Protein AF-A0AAD7A868-F1 (afdb_monomer)

pLDDT: mean 71.17, std 12.5, range [39.16, 87.19]

Sequence (128 aa):
MPAPPPVTPPRGPPPPYSPRTPATPQPPIVPLLAGSGPKPYPAGDYLIVRGIYTGDLNDNPVTTLTKKMDEIAASRPDLRDVKVVVSHFGRDDVPSTSCYIRLDPDTYPRSPDSEPRVDLLEWWLTAL

Nearest PDB structures (foldseek):
  6cvp-assembly1_A  TM=4.512E-01  e=6.617E+00  Homo sapiens
  8v1y-assembly1_D  TM=2.810E-01  e=2.501E+00  Escherichia coli
  7pua-assembly1_Fg  TM=2.579E-01  e=3.938E+00  Trypanosoma brucei brucei
  3n1t-assembly2_E  TM=2.796E-01  e=6.617E+00  Escherichia coli

Radius of gyration: 26.42 Å; Cα contacts (8 Å, |Δi|>4): 111; chains: 1; bounding box: 36×69×68 Å

Mean predicted aligned error: 16.16 Å

Foldseek 3Di:
DDDDDDDDDDDDDDDDDDPDDPPDDDPPPDPPPPDPAFDPDPPLFKDKDAQQDPVDQPDDLQVSVVVLLVVLCVVPVVLVVFAWDKADHTDPPDDGNMIIIGGDCVSVPDDPPDDRPSVSVVVVVVSD

Solvent-accessible surface area (backbone atoms only — not comparable to full-atom values): 8573 Å² total; per-residue (Å²): 136,84,79,81,80,87,80,78,78,82,83,70,80,79,79,81,88,74,84,79,74,83,89,63,88,73,74,80,83,70,78,89,81,83,69,86,62,60,78,88,67,66,89,62,56,59,47,78,49,71,75,54,74,83,89,52,96,81,64,56,37,45,61,54,49,51,51,53,50,50,57,47,27,75,77,34,65,82,52,57,76,60,57,63,43,72,38,71,44,51,49,97,88,47,95,46,41,28,27,34,38,26,66,27,57,87,84,54,66,84,48,99,88,53,78,70,69,39,70,65,53,49,55,50,61,76,72,108

Organism: NCBI:txid1033008

Secondary structure (DSSP, 8-state):
-PPPPPPPPP-PPPPPPPP----S-PPP-----SS--S--PPTTSEEEE-----S-TT--HHHHHHHHHHHHHHH-HHHHSS-EEEEESS-TTS--S-EEEEE-TTTS---TTSPP-HHHHHHHHHH-

Structure (mmCIF, N/CA/C/O backbone):
data_AF-A0AAD7A868-F1
#
_entry.id   AF-A0AAD7A868-F1
#
loop_
_atom_site.group_PDB
_atom_site.id
_atom_site.type_symbol
_atom_site.label_atom_id
_atom_site.label_alt_id
_atom_site.label_comp_id
_atom_site.label_asym_id
_atom_site.label_entity_id
_atom_site.label_seq_id
_atom_site.pdbx_PDB_ins_code
_atom_site.Cartn_x
_atom_site.Cartn_y
_atom_site.Cartn_z
_atom_site.occupancy
_atom_site.B_iso_or_equiv
_atom_site.auth_seq_id
_atom_site.auth_comp_id
_atom_site.auth_asym_id
_atom_site.auth_atom_id
_atom_site.pdbx_PDB_model_num
ATOM 1 N N . MET A 1 1 ? 14.416 50.595 -48.752 1.00 52.69 1 MET A N 1
ATOM 2 C CA . MET A 1 1 ? 13.460 49.779 -49.536 1.00 52.69 1 MET A CA 1
ATOM 3 C C . MET A 1 1 ? 12.976 48.649 -48.636 1.00 52.69 1 MET A C 1
ATOM 5 O O . MET A 1 1 ? 13.841 47.993 -48.067 1.00 52.69 1 MET A O 1
ATOM 9 N N . PRO A 1 2 ? 11.663 48.459 -48.418 1.00 60.69 2 PRO A N 1
ATOM 10 C CA . PRO A 1 2 ? 11.170 47.338 -47.617 1.00 60.69 2 PRO A CA 1
ATOM 11 C C . PRO A 1 2 ? 11.204 46.027 -48.423 1.00 60.69 2 PRO A C 1
ATOM 13 O O . PRO A 1 2 ? 10.999 46.039 -49.636 1.00 60.69 2 PRO A O 1
ATOM 16 N N . ALA A 1 3 ? 11.500 44.912 -47.750 1.00 68.00 3 ALA A N 1
ATOM 17 C CA . ALA A 1 3 ? 11.564 43.580 -48.353 1.00 68.00 3 ALA A CA 1
ATOM 18 C C . ALA A 1 3 ? 10.158 43.059 -48.721 1.00 68.00 3 ALA A C 1
ATOM 20 O O . ALA A 1 3 ? 9.199 43.365 -48.005 1.00 68.00 3 ALA A O 1
ATOM 21 N N . PRO A 1 4 ? 10.011 42.278 -49.809 1.00 74.00 4 PRO A N 1
ATOM 22 C CA . PRO A 1 4 ? 8.720 41.713 -50.180 1.00 74.00 4 PRO A CA 1
ATOM 23 C C . PRO A 1 4 ? 8.258 40.663 -49.153 1.00 74.00 4 PRO A C 1
ATOM 25 O O . PRO A 1 4 ? 9.092 39.989 -48.542 1.00 74.00 4 PRO A O 1
ATOM 28 N N . PRO A 1 5 ? 6.936 40.505 -48.956 1.00 76.38 5 PRO A N 1
ATOM 29 C CA . PRO A 1 5 ? 6.397 39.507 -48.041 1.00 76.38 5 PRO A CA 1
ATOM 30 C C . PRO A 1 5 ? 6.693 38.074 -48.529 1.00 76.38 5 PRO A C 1
ATOM 32 O O . PRO A 1 5 ? 6.814 37.845 -49.736 1.00 76.38 5 PRO A O 1
ATOM 35 N N . PRO A 1 6 ? 6.798 37.094 -47.613 1.00 71.75 6 PRO A N 1
ATOM 36 C CA . PRO A 1 6 ? 7.098 35.711 -47.965 1.00 71.75 6 PRO A CA 1
ATOM 37 C C . PRO A 1 6 ? 5.952 35.083 -48.771 1.00 71.75 6 PRO A C 1
ATOM 39 O O . PRO A 1 6 ? 4.794 35.104 -48.357 1.00 71.75 6 PRO A O 1
ATOM 42 N N . VAL A 1 7 ? 6.286 34.498 -49.923 1.00 73.56 7 VAL A N 1
ATOM 43 C CA . VAL A 1 7 ? 5.336 33.792 -50.794 1.00 73.56 7 VAL A CA 1
ATOM 44 C C . VAL A 1 7 ? 5.212 32.344 -50.328 1.00 73.56 7 VAL A C 1
ATOM 46 O O . VAL A 1 7 ? 6.202 31.618 -50.248 1.00 73.56 7 VAL A O 1
ATOM 49 N N . THR A 1 8 ? 3.992 31.909 -50.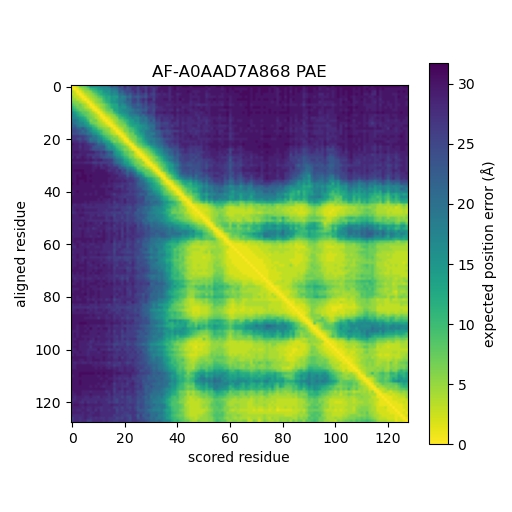019 1.00 69.31 8 THR A N 1
ATOM 50 C CA . THR A 1 8 ? 3.710 30.508 -49.687 1.00 69.31 8 THR A CA 1
ATOM 51 C C . THR A 1 8 ? 3.739 29.661 -50.968 1.00 69.31 8 THR A C 1
ATOM 53 O O . THR A 1 8 ? 3.106 30.052 -51.950 1.00 69.31 8 THR A O 1
ATOM 56 N N . PRO A 1 9 ? 4.438 28.511 -51.003 1.00 66.88 9 PRO A N 1
ATOM 57 C CA . PRO A 1 9 ? 4.423 27.639 -52.173 1.00 66.88 9 PRO A CA 1
ATOM 58 C C . PRO A 1 9 ? 3.017 27.060 -52.412 1.00 66.88 9 PRO A C 1
ATOM 60 O O . PRO A 1 9 ? 2.261 26.859 -51.453 1.00 66.88 9 PRO A O 1
ATOM 63 N N . PRO A 1 10 ? 2.643 26.772 -53.673 1.00 67.50 10 PRO A N 1
ATOM 64 C CA . PRO A 1 10 ? 1.333 26.220 -53.987 1.00 67.50 10 PRO A CA 1
ATOM 65 C C . PRO A 1 10 ? 1.157 24.855 -53.311 1.00 67.50 10 PRO A C 1
ATOM 67 O O . PRO A 1 10 ? 1.988 23.957 -53.465 1.00 67.50 10 PRO A O 1
ATOM 70 N N . ARG A 1 11 ? 0.064 24.686 -52.555 1.00 62.03 11 ARG A N 1
ATOM 71 C CA . ARG A 1 11 ? -0.331 23.379 -52.014 1.00 62.03 11 ARG A CA 1
ATOM 72 C C . ARG A 1 11 ? -0.754 22.486 -53.178 1.00 62.03 11 ARG A C 1
ATOM 74 O O . ARG A 1 11 ? -1.851 22.640 -53.706 1.00 62.03 11 ARG A O 1
ATOM 81 N N . GLY A 1 12 ? 0.118 21.561 -53.570 1.00 67.06 12 GLY A N 1
ATOM 82 C CA . GLY A 1 12 ? -0.279 20.433 -54.406 1.00 67.06 12 GLY A CA 1
ATOM 83 C C . GLY A 1 12 ? -1.342 19.581 -53.695 1.00 67.06 12 GLY A C 1
ATOM 84 O O . GLY A 1 12 ? -1.433 19.618 -52.462 1.00 67.06 12 GLY A O 1
ATOM 85 N N . PRO A 1 13 ? -2.166 18.829 -54.442 1.00 71.94 13 PRO A N 1
ATOM 86 C CA . PRO A 1 13 ? -3.113 17.904 -53.837 1.00 71.94 13 PRO A CA 1
ATOM 87 C C . PRO A 1 13 ? -2.364 16.864 -52.984 1.00 71.94 13 PRO A C 1
ATOM 89 O O . PRO A 1 13 ? -1.262 16.447 -53.358 1.00 71.94 13 PRO A O 1
ATOM 92 N N . PRO A 1 14 ? -2.927 16.443 -51.836 1.00 70.44 14 PRO A N 1
ATOM 93 C CA . PRO A 1 14 ? -2.329 15.379 -51.044 1.00 70.44 14 PRO A CA 1
ATOM 94 C C . PRO A 1 14 ? -2.277 14.081 -51.868 1.00 70.44 14 PRO A C 1
ATOM 96 O O . PRO A 1 14 ? -3.170 13.840 -52.687 1.00 70.44 14 PRO A O 1
ATOM 99 N N . PRO A 1 15 ? -1.252 13.234 -51.672 1.00 73.25 15 PRO A N 1
ATOM 100 C CA . PRO A 1 15 ? -1.184 11.947 -52.349 1.00 73.25 15 PRO A CA 1
ATOM 101 C C . PRO A 1 15 ? -2.396 11.070 -51.980 1.00 73.25 15 PRO A C 1
ATOM 103 O O . PRO A 1 15 ? -2.925 11.185 -50.869 1.00 73.25 15 PRO A O 1
ATOM 106 N N . PRO A 1 16 ? -2.848 10.186 -52.888 1.00 75.06 16 PRO A N 1
ATOM 107 C CA . PRO A 1 16 ? -3.970 9.296 -52.622 1.00 75.06 16 PRO A CA 1
ATOM 108 C C . PRO A 1 16 ? -3.658 8.344 -51.462 1.00 75.06 16 PRO A C 1
ATOM 110 O O . PRO A 1 16 ? -2.556 7.800 -51.353 1.00 75.06 16 PRO A O 1
ATOM 113 N N . TYR A 1 17 ? -4.654 8.124 -50.602 1.00 62.06 17 TYR A N 1
ATOM 114 C CA . TYR A 1 17 ? -4.571 7.154 -49.515 1.00 62.06 17 TYR A CA 1
ATOM 115 C C . TYR A 1 17 ? -4.314 5.754 -50.079 1.00 62.06 17 TYR A C 1
ATOM 117 O O . TYR A 1 17 ? -5.136 5.207 -50.810 1.00 62.06 17 TYR A O 1
ATOM 125 N N . SER A 1 18 ? -3.181 5.163 -49.703 1.00 67.56 18 SER A N 1
ATOM 126 C CA . SER A 1 18 ? -2.928 3.739 -49.916 1.00 67.56 18 SER A CA 1
ATOM 127 C C . SER A 1 18 ? -3.437 2.964 -48.696 1.00 67.56 18 SER A C 1
ATOM 129 O O . SER A 1 18 ? -2.937 3.203 -47.593 1.00 67.56 18 SER A O 1
ATOM 131 N N . PRO A 1 19 ? -4.424 2.060 -48.837 1.00 60.97 19 PRO A N 1
ATOM 132 C CA . PRO A 1 19 ? -4.847 1.207 -47.735 1.00 60.97 19 PRO A CA 1
ATOM 133 C C . PRO A 1 19 ? -3.678 0.307 -47.327 1.00 60.97 19 PRO A C 1
ATOM 135 O O . PRO A 1 19 ? -3.131 -0.449 -48.128 1.00 60.97 19 PRO A O 1
ATOM 138 N N . ARG A 1 20 ? -3.261 0.428 -46.067 1.00 60.00 20 ARG A N 1
ATOM 139 C CA . ARG A 1 20 ? -2.179 -0.369 -45.491 1.00 60.00 20 ARG A CA 1
ATOM 140 C C . ARG A 1 20 ? -2.731 -1.764 -45.202 1.00 60.00 20 ARG A C 1
ATOM 142 O O . ARG A 1 20 ? -3.396 -1.964 -44.191 1.00 60.00 20 ARG A O 1
ATOM 149 N N . THR A 1 21 ? -2.495 -2.721 -46.092 1.00 62.94 21 THR A N 1
ATOM 150 C CA . THR A 1 21 ? -2.772 -4.136 -45.818 1.00 62.94 21 THR A CA 1
ATOM 151 C C . THR A 1 21 ? -1.875 -4.574 -44.653 1.00 62.94 21 THR A C 1
ATOM 153 O O . THR A 1 21 ? -0.654 -4.418 -44.758 1.00 62.94 21 THR A O 1
ATOM 156 N N . PRO A 1 22 ? -2.411 -5.078 -43.527 1.00 53.69 22 PRO A N 1
ATOM 157 C CA . PRO A 1 22 ? -1.581 -5.587 -42.442 1.00 53.69 22 PRO A CA 1
ATOM 158 C C . PRO A 1 22 ? -0.894 -6.877 -42.903 1.00 53.69 22 PRO A C 1
ATOM 160 O O . PRO A 1 22 ? -1.473 -7.959 -42.902 1.00 53.69 22 PRO A O 1
ATOM 163 N N . ALA A 1 23 ? 0.350 -6.748 -43.352 1.00 63.53 23 ALA A N 1
ATOM 164 C CA . ALA A 1 23 ? 1.175 -7.855 -43.805 1.00 63.53 23 ALA A CA 1
ATOM 165 C C . ALA A 1 23 ? 1.875 -8.535 -42.622 1.00 63.53 23 ALA A C 1
ATOM 167 O O . ALA A 1 23 ? 3.091 -8.441 -42.511 1.00 63.53 23 ALA A O 1
ATOM 168 N N . THR A 1 24 ? 1.128 -9.176 -41.717 1.00 62.59 24 THR A N 1
ATOM 169 C CA . THR A 1 24 ? 1.583 -10.339 -40.921 1.00 62.59 24 THR A CA 1
ATOM 170 C C . THR A 1 24 ? 0.456 -10.830 -40.007 1.00 62.59 24 THR A C 1
ATOM 172 O O . THR A 1 24 ? -0.166 -10.005 -39.336 1.00 62.59 24 THR A O 1
ATOM 175 N N . PRO A 1 25 ? 0.196 -12.148 -39.906 1.00 56.03 25 PRO A N 1
ATOM 176 C CA . PRO A 1 25 ? -0.536 -12.679 -38.767 1.00 56.03 25 PRO A CA 1
ATOM 177 C C . PRO A 1 25 ? 0.290 -12.381 -37.515 1.00 56.03 25 PRO A C 1
ATOM 179 O O . PRO A 1 25 ? 1.386 -12.909 -37.330 1.00 56.03 25 PRO A O 1
ATOM 182 N N . GLN A 1 26 ? -0.215 -11.472 -36.688 1.00 60.78 26 GLN A N 1
ATOM 183 C CA . GLN A 1 26 ? 0.335 -11.212 -35.370 1.00 60.78 26 GLN A CA 1
ATOM 184 C C . GLN A 1 26 ? 0.327 -12.550 -34.612 1.00 60.78 26 GLN A C 1
ATOM 186 O O . GLN A 1 26 ? -0.734 -13.181 -34.544 1.00 60.78 26 GLN A O 1
ATOM 191 N N . PRO A 1 27 ? 1.470 -13.044 -34.098 1.00 55.41 27 PRO A N 1
ATOM 192 C CA . PRO A 1 27 ? 1.443 -14.236 -33.265 1.00 55.41 27 PRO A CA 1
ATOM 193 C C . PRO A 1 27 ? 0.486 -13.969 -32.096 1.00 55.41 27 PRO A C 1
ATOM 195 O O . PRO A 1 27 ? 0.456 -12.837 -31.594 1.00 55.41 27 PRO A O 1
ATOM 198 N N . PRO A 1 28 ? -0.324 -14.960 -31.678 1.00 57.16 28 PRO A N 1
ATOM 199 C CA . PRO A 1 28 ? -1.188 -14.787 -30.525 1.00 57.16 28 PRO A CA 1
ATOM 200 C C . PRO A 1 28 ? -0.322 -14.313 -29.361 1.00 57.16 28 PRO A C 1
ATOM 202 O O . PRO A 1 28 ? 0.718 -14.907 -29.072 1.00 57.16 28 PRO A O 1
ATOM 205 N N . ILE A 1 29 ? -0.725 -13.206 -28.738 1.00 56.47 29 ILE A N 1
ATOM 206 C CA . ILE A 1 2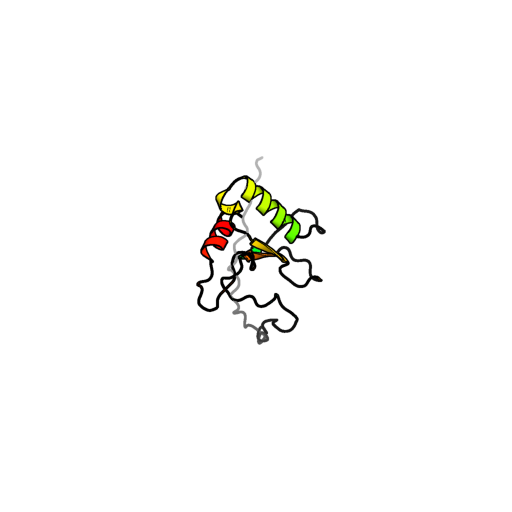9 ? -0.105 -12.726 -27.507 1.00 56.47 29 ILE A CA 1
ATOM 207 C C . ILE A 1 29 ? -0.290 -13.852 -26.497 1.00 56.47 29 ILE A C 1
ATOM 209 O O . ILE A 1 29 ? -1.385 -14.061 -25.979 1.00 56.47 29 ILE A O 1
ATOM 213 N N . VAL A 1 30 ? 0.765 -14.626 -26.267 1.00 45.12 30 VAL A N 1
ATOM 214 C CA . VAL A 1 30 ? 0.789 -15.613 -25.197 1.00 45.12 30 VAL A CA 1
ATOM 215 C C . VAL A 1 30 ? 0.866 -14.788 -23.914 1.00 45.12 30 VAL A C 1
ATOM 217 O O . VAL A 1 30 ? 1.853 -14.066 -23.744 1.00 45.12 30 VAL A O 1
ATOM 220 N N . PRO A 1 31 ? -0.145 -14.800 -23.024 1.00 45.59 31 PRO A N 1
ATOM 221 C CA . PRO A 1 31 ? 0.031 -14.187 -21.721 1.00 45.59 31 PRO A CA 1
ATOM 222 C C . PRO A 1 31 ? 1.222 -14.888 -21.070 1.00 45.59 31 PRO A C 1
ATOM 224 O O . PRO A 1 31 ? 1.237 -16.111 -20.926 1.00 45.59 31 PRO A O 1
ATOM 227 N N . LEU A 1 32 ? 2.254 -14.110 -20.756 1.00 43.41 32 LEU A N 1
ATOM 228 C CA . LEU A 1 32 ? 3.491 -14.566 -20.139 1.00 43.41 32 LEU A CA 1
ATOM 229 C C . LEU A 1 32 ? 3.188 -15.007 -18.690 1.00 43.41 32 LEU A C 1
ATOM 231 O O . LEU A 1 32 ? 3.475 -14.301 -17.733 1.00 43.41 32 LEU A O 1
ATOM 235 N N . LEU A 1 33 ? 2.534 -16.156 -18.530 1.00 47.59 33 LEU A N 1
ATOM 236 C CA . LEU A 1 33 ? 2.167 -16.781 -17.254 1.00 47.59 33 LEU A CA 1
ATOM 237 C C . LEU A 1 33 ? 2.932 -18.099 -17.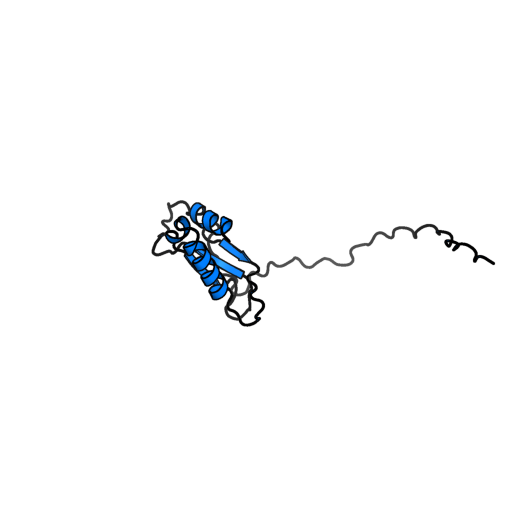063 1.00 47.59 33 LEU A C 1
ATOM 239 O O . LEU A 1 33 ? 2.426 -19.062 -16.499 1.00 47.59 33 LEU A O 1
ATOM 243 N N . ALA A 1 34 ? 4.175 -18.154 -17.540 1.00 44.81 34 ALA A N 1
ATOM 244 C CA . ALA A 1 34 ? 5.054 -19.303 -17.366 1.00 44.81 34 ALA A CA 1
ATOM 245 C C . ALA A 1 34 ? 6.417 -18.838 -16.847 1.00 44.81 34 ALA A C 1
ATOM 247 O O . ALA A 1 34 ? 7.373 -18.661 -17.594 1.00 44.81 34 ALA A O 1
ATOM 248 N N . GLY A 1 35 ? 6.488 -18.601 -15.541 1.00 39.16 35 GLY A N 1
ATOM 249 C CA . GLY A 1 35 ? 7.740 -18.307 -14.852 1.00 39.16 35 GLY A CA 1
ATOM 250 C C . GLY A 1 35 ? 7.465 -17.514 -13.596 1.00 39.16 35 GLY A C 1
ATOM 251 O O . GLY A 1 35 ? 7.304 -16.308 -13.699 1.00 39.16 35 GLY A O 1
ATOM 252 N N . SER A 1 36 ? 7.366 -18.211 -12.453 1.00 46.84 36 SER A N 1
ATOM 253 C CA . SER A 1 36 ? 7.100 -17.697 -11.094 1.00 46.84 36 SER A CA 1
ATOM 254 C C . SER A 1 36 ? 6.689 -16.226 -11.092 1.00 46.84 36 SER A C 1
ATOM 256 O O . SER A 1 36 ? 7.503 -15.345 -10.804 1.00 46.84 36 SER A O 1
ATOM 258 N N . GLY A 1 37 ? 5.456 -15.988 -11.544 1.00 41.19 37 GLY A N 1
ATOM 259 C CA . GLY A 1 37 ? 4.859 -14.665 -11.558 1.00 41.19 37 GLY A CA 1
ATOM 260 C C . GLY A 1 37 ? 4.688 -14.158 -10.128 1.00 41.19 37 GLY A C 1
ATOM 261 O O . GLY A 1 37 ? 4.963 -14.899 -9.174 1.00 41.19 37 GLY A O 1
ATOM 262 N N . PRO A 1 38 ? 4.226 -12.911 -9.952 1.00 51.00 38 PRO A N 1
ATOM 263 C CA . PRO A 1 38 ? 3.797 -12.466 -8.635 1.00 51.00 38 PRO A CA 1
ATOM 264 C C . PRO A 1 38 ? 2.914 -13.540 -7.997 1.00 51.00 38 PRO A C 1
ATOM 266 O O . PRO A 1 38 ? 2.059 -14.102 -8.687 1.00 51.00 38 PRO A O 1
ATOM 269 N N . LYS A 1 39 ? 3.165 -13.862 -6.718 1.00 52.78 39 LYS A N 1
ATOM 270 C CA . LYS A 1 39 ? 2.354 -14.826 -5.960 1.00 52.78 39 LYS A CA 1
ATOM 271 C C . LYS A 1 39 ? 0.881 -14.559 -6.295 1.00 52.78 39 LYS A C 1
ATOM 273 O O . LYS A 1 39 ? 0.463 -13.411 -6.143 1.00 52.78 39 LYS A O 1
ATOM 278 N N . PRO A 1 40 ? 0.129 -15.547 -6.813 1.00 51.56 40 PRO A N 1
ATOM 279 C CA . PRO A 1 40 ? -1.271 -15.345 -7.131 1.00 51.56 40 PRO A CA 1
ATOM 280 C C . PRO A 1 40 ? -1.995 -15.133 -5.808 1.00 51.56 40 PRO A C 1
ATOM 282 O O . PRO A 1 40 ? -2.292 -16.078 -5.080 1.00 51.56 40 PRO A O 1
ATOM 285 N N . TYR A 1 41 ? -2.186 -13.872 -5.454 1.00 53.28 41 TYR A N 1
ATOM 286 C CA . TYR A 1 41 ? -2.995 -13.500 -4.318 1.00 53.28 41 TYR A CA 1
ATOM 287 C C . TYR A 1 41 ? -4.459 -13.466 -4.783 1.00 53.28 41 TYR A C 1
ATOM 289 O O . TYR A 1 41 ? -4.738 -13.070 -5.918 1.00 53.28 41 TYR A O 1
ATOM 297 N N . PRO A 1 42 ? -5.406 -13.911 -3.950 1.00 56.41 42 PRO A N 1
ATOM 298 C CA . PRO A 1 42 ? -6.827 -13.836 -4.270 1.00 56.41 42 PRO A CA 1
ATOM 299 C C . PRO A 1 42 ? -7.264 -12.370 -4.399 1.00 56.41 42 PRO A C 1
ATOM 301 O O . PRO A 1 42 ? -6.951 -11.548 -3.537 1.00 56.41 42 PRO A O 1
ATOM 304 N N . ALA A 1 43 ? -7.967 -12.039 -5.485 1.00 53.22 43 ALA A N 1
ATOM 305 C CA . ALA A 1 43 ? -8.443 -10.683 -5.753 1.00 53.22 43 ALA A CA 1
ATOM 306 C C . ALA A 1 43 ? -9.221 -10.117 -4.548 1.00 53.22 43 ALA A C 1
ATOM 308 O O . ALA A 1 43 ? -10.035 -10.819 -3.950 1.00 53.22 43 ALA A O 1
ATO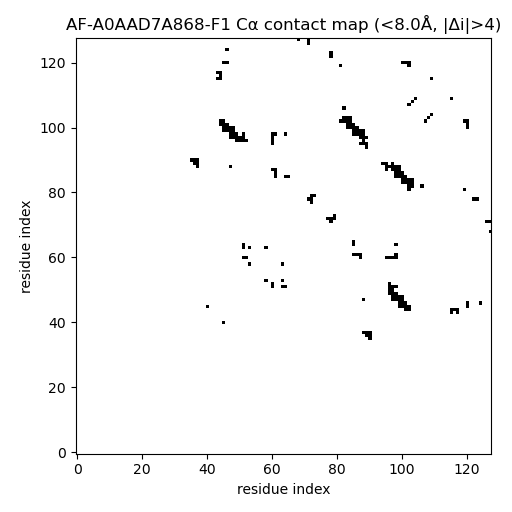M 309 N N . GLY A 1 44 ? -8.949 -8.858 -4.190 1.00 58.31 44 GLY A N 1
ATOM 310 C CA . GLY A 1 44 ? -9.576 -8.174 -3.052 1.00 58.31 44 GLY A CA 1
ATOM 311 C C . GLY A 1 44 ? -8.805 -8.241 -1.727 1.00 58.31 44 GLY A C 1
ATOM 312 O O . GLY A 1 44 ? -9.198 -7.580 -0.781 1.00 58.31 44 GLY A O 1
ATOM 313 N N . ASP A 1 45 ? -7.689 -8.970 -1.632 1.00 69.25 45 ASP A N 1
ATOM 314 C CA . ASP A 1 45 ? -6.886 -9.013 -0.388 1.00 69.25 45 ASP A CA 1
ATOM 315 C C . ASP A 1 45 ? -5.686 -8.070 -0.361 1.00 69.25 45 ASP A C 1
ATOM 317 O O . ASP A 1 45 ? -4.957 -8.003 0.633 1.00 69.25 45 ASP A O 1
ATOM 321 N N . TYR A 1 46 ? -5.421 -7.395 -1.472 1.00 77.50 46 TYR A N 1
ATOM 322 C CA . TYR A 1 46 ? -4.194 -6.645 -1.632 1.00 77.50 46 TYR A CA 1
ATOM 323 C C . TYR A 1 46 ? -4.389 -5.404 -2.491 1.00 77.50 46 TYR A C 1
ATOM 325 O O . TYR A 1 46 ? -5.077 -5.418 -3.512 1.00 77.50 46 TYR A O 1
ATOM 333 N N . LEU A 1 47 ? -3.707 -4.341 -2.087 1.00 81.25 47 LEU A N 1
ATOM 334 C CA . LEU A 1 47 ? -3.498 -3.142 -2.873 1.00 81.25 47 LEU A CA 1
ATOM 335 C C . LEU A 1 47 ? -2.203 -3.293 -3.672 1.00 81.25 47 LEU A C 1
ATOM 337 O O . LEU A 1 47 ? -1.184 -3.714 -3.125 1.00 81.25 47 LEU A O 1
ATOM 341 N N . ILE A 1 48 ? -2.217 -2.919 -4.949 1.00 84.69 48 ILE A N 1
ATOM 342 C CA . ILE A 1 48 ? -0.986 -2.787 -5.734 1.00 84.69 48 ILE A CA 1
ATOM 343 C C . ILE A 1 48 ? -0.645 -1.306 -5.820 1.00 84.69 48 ILE A C 1
ATOM 345 O O . ILE A 1 48 ? -1.325 -0.557 -6.519 1.00 84.69 48 ILE A O 1
ATOM 349 N N . VAL A 1 49 ? 0.442 -0.909 -5.169 1.00 81.19 49 VAL A N 1
ATOM 350 C CA . VAL A 1 49 ? 1.021 0.427 -5.324 1.00 81.19 49 VAL A CA 1
ATOM 351 C C . VAL A 1 49 ? 2.071 0.356 -6.420 1.00 81.19 49 VAL A C 1
ATOM 353 O O . VAL A 1 49 ? 2.969 -0.484 -6.367 1.00 81.19 49 VAL A O 1
ATOM 356 N N . ARG A 1 50 ? 1.950 1.212 -7.435 1.00 83.00 50 ARG A N 1
ATOM 357 C CA . ARG A 1 50 ? 2.875 1.278 -8.574 1.00 83.00 50 ARG A CA 1
ATOM 358 C C . ARG A 1 50 ? 3.611 2.607 -8.578 1.00 83.00 50 ARG A C 1
ATOM 360 O O . ARG A 1 50 ? 3.049 3.615 -8.170 1.00 83.00 50 ARG A O 1
ATOM 367 N N . GLY A 1 51 ? 4.824 2.614 -9.123 1.00 76.69 51 GLY A N 1
ATOM 368 C CA . GLY A 1 51 ? 5.579 3.846 -9.341 1.00 76.69 51 GLY A CA 1
ATOM 369 C C . GLY A 1 51 ? 6.163 4.445 -8.063 1.00 76.69 51 GLY A C 1
ATOM 370 O O . GLY A 1 51 ? 6.190 5.659 -7.899 1.00 76.69 51 GLY A O 1
ATOM 371 N N . ILE A 1 52 ? 6.634 3.595 -7.158 1.00 79.12 52 ILE A N 1
ATOM 372 C CA . ILE A 1 52 ? 7.397 3.991 -5.979 1.00 79.12 52 ILE A CA 1
ATOM 373 C C . ILE A 1 52 ? 8.802 4.353 -6.469 1.00 79.12 52 ILE A C 1
ATOM 375 O O . ILE A 1 52 ? 9.621 3.474 -6.739 1.00 79.12 52 ILE A O 1
ATOM 379 N N . TYR A 1 53 ? 9.045 5.649 -6.657 1.00 70.31 53 TYR A N 1
ATOM 380 C CA . TYR A 1 53 ? 10.329 6.194 -7.092 1.00 70.31 53 TYR A CA 1
ATOM 381 C C . TYR A 1 53 ? 10.898 7.099 -6.002 1.00 70.31 53 TYR A C 1
ATOM 383 O O . TYR A 1 53 ? 10.256 8.060 -5.589 1.00 70.31 53 TYR A O 1
ATOM 391 N N . THR A 1 54 ? 12.126 6.826 -5.575 1.00 62.34 54 THR A N 1
ATOM 392 C CA . THR A 1 54 ? 12.877 7.658 -4.617 1.00 62.34 54 THR A CA 1
ATOM 393 C C . THR A 1 54 ? 13.943 8.525 -5.274 1.00 62.34 54 THR A C 1
ATOM 395 O O . THR A 1 54 ? 14.570 9.331 -4.598 1.00 62.34 54 THR A O 1
ATOM 398 N N . GLY A 1 55 ? 14.155 8.390 -6.587 1.00 60.38 55 GLY A N 1
ATOM 399 C CA . GLY A 1 55 ? 15.267 9.027 -7.301 1.00 60.38 55 GLY A CA 1
ATOM 400 C C . GLY A 1 55 ? 16.582 8.241 -7.217 1.00 60.38 55 GLY A C 1
ATOM 401 O O . GLY A 1 55 ? 17.434 8.415 -8.084 1.00 60.38 55 GLY A O 1
ATOM 402 N N . ASP A 1 56 ? 16.707 7.316 -6.261 1.00 62.16 56 ASP A N 1
ATOM 403 C CA . ASP A 1 56 ? 17.842 6.405 -6.110 1.00 62.16 56 ASP A CA 1
ATOM 404 C C . ASP A 1 56 ? 17.522 5.022 -6.694 1.00 62.16 56 ASP A C 1
ATOM 406 O O . ASP A 1 56 ? 16.578 4.351 -6.278 1.00 62.16 56 ASP A O 1
ATOM 410 N N . LEU A 1 57 ? 18.338 4.560 -7.649 1.00 58.62 57 LEU A N 1
ATOM 411 C CA . LEU A 1 57 ? 18.154 3.266 -8.330 1.00 58.62 57 LEU A CA 1
ATOM 412 C C . LEU A 1 57 ? 18.324 2.037 -7.417 1.00 58.62 57 LEU A C 1
ATOM 414 O O . LEU A 1 57 ? 17.944 0.940 -7.818 1.00 58.62 57 LEU A O 1
ATOM 418 N N . ASN A 1 58 ? 18.888 2.211 -6.220 1.00 61.41 58 ASN A N 1
ATOM 419 C CA . ASN A 1 58 ? 19.131 1.136 -5.252 1.00 61.41 58 ASN A CA 1
ATOM 420 C C . ASN A 1 58 ? 18.147 1.136 -4.072 1.00 61.41 58 ASN A C 1
ATOM 422 O O . ASN A 1 58 ? 18.299 0.316 -3.165 1.00 61.41 58 ASN A O 1
ATOM 426 N N . ASP A 1 59 ? 17.173 2.048 -4.034 1.00 68.38 59 ASP A N 1
ATOM 427 C CA . ASP A 1 59 ? 16.230 2.080 -2.917 1.00 68.38 59 ASP A CA 1
ATOM 428 C C . ASP A 1 59 ? 15.226 0.929 -3.038 1.00 68.38 59 ASP A C 1
ATOM 430 O O . ASP A 1 59 ? 14.670 0.660 -4.106 1.00 68.38 59 ASP A O 1
ATOM 434 N N . ASN A 1 60 ? 14.999 0.224 -1.931 1.00 76.25 60 ASN A N 1
ATOM 435 C CA . ASN A 1 60 ? 14.021 -0.849 -1.899 1.00 76.25 60 ASN A CA 1
ATOM 436 C C . ASN A 1 60 ? 12.614 -0.229 -1.810 1.00 76.25 60 ASN A C 1
ATOM 438 O O . ASN A 1 60 ? 12.300 0.396 -0.789 1.00 76.25 60 ASN A O 1
ATOM 442 N N . PRO A 1 61 ? 11.734 -0.442 -2.808 1.00 78.44 61 PRO A N 1
ATOM 443 C CA . PRO A 1 61 ? 10.409 0.182 -2.852 1.00 78.44 61 PRO A CA 1
ATOM 444 C C . PRO A 1 61 ? 9.552 -0.190 -1.633 1.00 78.44 61 PRO A C 1
ATOM 446 O O . PRO A 1 61 ? 8.711 0.599 -1.205 1.00 78.44 61 PRO A O 1
ATOM 449 N N . VAL A 1 62 ? 9.788 -1.363 -1.030 1.00 83.25 62 VAL A N 1
ATOM 450 C CA . VAL A 1 62 ? 9.108 -1.799 0.196 1.00 83.25 62 VAL A CA 1
ATOM 451 C C . VAL A 1 62 ? 9.480 -0.875 1.345 1.00 83.25 62 VAL A C 1
ATOM 453 O O . VAL A 1 62 ? 8.606 -0.399 2.063 1.00 83.25 62 VAL A O 1
ATOM 456 N N . THR A 1 63 ? 10.769 -0.589 1.517 1.00 83.44 63 THR A N 1
ATOM 457 C CA . THR A 1 63 ? 11.260 0.296 2.575 1.00 83.44 63 THR A CA 1
ATOM 458 C C . THR A 1 63 ? 10.772 1.726 2.368 1.00 83.44 63 THR A C 1
ATOM 460 O O . THR A 1 63 ? 10.336 2.357 3.331 1.00 83.44 63 THR A O 1
ATOM 463 N N . THR A 1 64 ? 10.780 2.223 1.128 1.00 84.12 64 THR A N 1
ATOM 464 C CA . THR A 1 64 ? 10.234 3.544 0.797 1.00 84.12 64 THR A CA 1
ATOM 465 C C . THR A 1 64 ? 8.758 3.647 1.173 1.00 84.12 64 THR A C 1
ATOM 467 O O . THR A 1 64 ? 8.355 4.573 1.879 1.00 84.12 64 THR A O 1
ATOM 470 N N . LEU A 1 65 ? 7.952 2.686 0.716 1.00 85.81 65 LEU A N 1
ATOM 471 C CA . LEU A 1 65 ? 6.516 2.680 0.954 1.00 85.81 65 LEU A CA 1
ATOM 472 C C . LEU A 1 65 ? 6.212 2.530 2.444 1.00 85.81 65 LEU A C 1
ATOM 474 O O . LEU A 1 65 ? 5.360 3.237 2.963 1.00 85.81 65 LEU A O 1
ATOM 478 N N . THR A 1 66 ? 6.968 1.693 3.156 1.00 86.62 66 THR A N 1
ATOM 479 C CA . THR A 1 66 ? 6.807 1.506 4.605 1.00 86.62 66 THR A CA 1
ATOM 480 C C . THR A 1 66 ? 7.054 2.809 5.366 1.00 86.62 66 THR A C 1
ATOM 482 O O . THR A 1 66 ? 6.265 3.162 6.236 1.00 86.62 66 THR A O 1
ATOM 485 N N . LYS A 1 67 ? 8.097 3.572 5.005 1.00 85.75 67 LYS A N 1
ATOM 486 C CA . LYS A 1 67 ? 8.347 4.903 5.587 1.00 85.75 67 LYS A CA 1
ATOM 487 C C . LYS A 1 67 ? 7.197 5.869 5.306 1.00 85.75 67 LYS A C 1
ATOM 489 O O . LYS A 1 67 ? 6.732 6.530 6.225 1.00 85.75 67 LYS A O 1
ATOM 494 N N . LYS A 1 68 ? 6.708 5.919 4.062 1.00 85.75 68 LYS A N 1
ATOM 495 C CA . LYS A 1 68 ? 5.564 6.769 3.693 1.00 85.75 68 LYS A CA 1
ATOM 496 C C . LYS A 1 68 ? 4.304 6.412 4.475 1.00 85.75 68 LYS A C 1
ATOM 498 O O . LYS A 1 68 ? 3.587 7.299 4.923 1.00 85.75 68 LYS A O 1
ATOM 503 N N . MET A 1 69 ? 4.056 5.122 4.672 1.00 86.44 69 MET A N 1
ATOM 504 C CA . MET A 1 69 ? 2.926 4.647 5.463 1.00 86.44 69 MET A CA 1
ATOM 505 C C . MET A 1 69 ? 3.058 5.025 6.941 1.00 86.44 69 MET A C 1
ATOM 507 O O . MET A 1 69 ? 2.063 5.418 7.540 1.00 86.44 69 MET A O 1
ATOM 511 N N . ASP A 1 70 ? 4.266 4.981 7.509 1.00 86.44 70 ASP A N 1
ATOM 512 C CA . ASP A 1 70 ? 4.528 5.437 8.880 1.00 86.44 70 ASP A CA 1
ATOM 513 C C . ASP A 1 70 ? 4.276 6.950 9.039 1.00 86.44 70 ASP A C 1
ATOM 515 O O . ASP A 1 70 ? 3.574 7.371 9.958 1.00 86.44 70 ASP A O 1
ATOM 519 N N . GLU A 1 71 ? 4.729 7.770 8.079 1.00 87.19 71 GLU A N 1
ATOM 520 C CA . GLU A 1 71 ? 4.449 9.218 8.044 1.00 87.19 71 GLU A CA 1
ATOM 521 C C . GLU A 1 71 ? 2.936 9.518 7.973 1.00 87.19 71 GLU A C 1
ATOM 523 O O . GLU A 1 71 ? 2.423 10.411 8.660 1.00 87.19 71 GLU A O 1
ATOM 528 N N . ILE A 1 72 ? 2.203 8.756 7.154 1.00 86.56 72 ILE A N 1
ATOM 529 C CA . ILE A 1 72 ? 0.746 8.871 7.018 1.00 86.56 72 ILE A CA 1
ATOM 530 C C . ILE A 1 72 ? 0.052 8.441 8.313 1.00 86.56 72 ILE A C 1
ATOM 532 O O . ILE A 1 72 ? -0.829 9.156 8.787 1.00 86.56 72 ILE A O 1
ATOM 536 N N . ALA A 1 73 ? 0.457 7.320 8.915 1.00 86.62 73 ALA A N 1
ATOM 537 C CA . ALA A 1 73 ? -0.107 6.824 10.170 1.00 86.62 73 ALA A CA 1
ATOM 538 C C . ALA A 1 73 ? 0.157 7.780 11.345 1.00 86.62 73 ALA A C 1
ATOM 540 O O . ALA A 1 73 ? -0.684 7.913 12.235 1.00 86.62 73 ALA A O 1
ATOM 541 N N . ALA A 1 74 ? 1.287 8.494 11.334 1.00 86.50 74 ALA A N 1
ATOM 542 C CA . ALA A 1 74 ? 1.571 9.553 12.299 1.00 86.50 74 ALA A CA 1
ATOM 543 C C . ALA A 1 74 ? 0.623 10.757 12.142 1.00 86.50 74 ALA A C 1
ATOM 545 O O . ALA A 1 74 ? 0.263 11.393 13.132 1.00 86.50 74 ALA A O 1
ATOM 546 N N . SER A 1 75 ? 0.195 11.051 10.911 1.00 86.38 75 SER A N 1
ATOM 547 C CA . SER A 1 75 ? -0.708 12.168 10.596 1.00 86.38 75 SER A CA 1
ATOM 548 C C . SER A 1 75 ? -2.194 11.798 10.696 1.00 86.38 75 SER A C 1
ATOM 550 O O . SER A 1 75 ? -3.038 12.672 10.888 1.00 86.38 75 SER A O 1
ATOM 552 N N . ARG A 1 76 ? -2.531 10.511 10.554 1.00 84.56 76 ARG A N 1
ATOM 553 C CA . ARG A 1 76 ? -3.897 9.974 10.554 1.00 84.56 76 ARG A CA 1
ATOM 554 C C . ARG A 1 76 ? -3.993 8.797 11.530 1.00 84.56 76 ARG A C 1
ATOM 556 O O . ARG A 1 76 ? -3.722 7.662 11.133 1.00 84.56 76 ARG A O 1
ATOM 563 N N . PRO A 1 77 ? -4.404 9.039 12.788 1.00 82.06 77 PRO A N 1
ATOM 564 C CA . PRO A 1 77 ? -4.464 7.991 13.802 1.00 82.06 77 PRO A CA 1
ATOM 565 C C . PRO A 1 77 ? -5.418 6.849 13.425 1.00 82.06 77 PRO A C 1
ATOM 567 O O . PRO A 1 77 ? -5.145 5.713 13.787 1.00 82.06 77 PRO A O 1
ATOM 570 N N . ASP A 1 78 ? -6.457 7.103 12.622 1.00 82.12 78 ASP A N 1
ATOM 571 C CA . ASP A 1 78 ? -7.393 6.068 12.151 1.00 82.12 78 ASP A CA 1
ATOM 572 C C . ASP A 1 78 ? -6.713 4.976 11.301 1.00 82.12 78 ASP A C 1
ATOM 574 O O . ASP A 1 78 ? -7.143 3.826 11.296 1.00 82.12 78 ASP A O 1
ATOM 578 N N . LEU A 1 79 ? -5.633 5.320 10.588 1.00 81.62 79 LEU A N 1
ATOM 579 C CA . LEU A 1 79 ? -4.855 4.372 9.779 1.00 81.62 79 LEU A CA 1
ATOM 580 C C . LEU A 1 79 ? -3.810 3.618 10.604 1.00 81.62 79 LEU A C 1
ATOM 582 O O . LEU A 1 79 ? -3.331 2.571 10.176 1.00 81.62 79 LEU A O 1
ATOM 586 N N . ARG A 1 80 ? -3.467 4.125 11.793 1.00 80.75 80 ARG A N 1
ATOM 587 C CA . ARG A 1 80 ? -2.482 3.505 12.685 1.00 80.75 80 ARG A CA 1
ATOM 588 C C . ARG A 1 80 ? -2.973 2.171 13.246 1.00 80.75 80 ARG A C 1
ATOM 590 O O . ARG A 1 80 ? -2.167 1.264 13.443 1.00 80.75 80 ARG A O 1
ATOM 597 N N . ASP A 1 81 ? -4.275 2.050 13.492 1.00 79.12 81 ASP A N 1
ATOM 598 C CA . ASP A 1 81 ? -4.897 0.807 13.958 1.00 79.12 81 ASP A CA 1
ATOM 599 C C . ASP A 1 81 ? -5.023 -0.249 12.845 1.00 79.12 81 ASP A C 1
ATOM 601 O O . ASP A 1 81 ? -5.121 -1.445 13.127 1.00 79.12 81 ASP A O 1
ATOM 605 N N . VAL A 1 82 ? -4.956 0.161 11.573 1.00 83.50 82 VAL A N 1
ATOM 606 C CA . VAL A 1 82 ? -5.047 -0.745 10.422 1.00 83.50 82 VAL A CA 1
ATOM 607 C C . VAL A 1 82 ? -3.674 -1.333 10.103 1.00 83.50 82 VAL A C 1
ATOM 609 O O . VAL A 1 82 ? -2.910 -0.798 9.297 1.00 83.50 82 VAL A O 1
ATOM 612 N N . LYS A 1 83 ? -3.362 -2.475 10.723 1.00 83.69 83 LYS A N 1
ATOM 613 C CA . LYS A 1 83 ? -2.099 -3.188 10.488 1.00 83.69 83 LYS A CA 1
ATOM 614 C C . LYS A 1 83 ? -2.045 -3.816 9.099 1.00 83.69 83 LYS A C 1
ATOM 616 O O . LYS A 1 83 ? -2.900 -4.615 8.715 1.00 83.69 83 LYS A O 1
ATOM 621 N N . VAL A 1 84 ? -0.985 -3.484 8.375 1.00 86.38 84 VAL A N 1
ATOM 622 C CA . VAL A 1 84 ? -0.744 -3.893 6.993 1.00 86.38 84 VAL A CA 1
ATOM 623 C C . VAL A 1 84 ? 0.687 -4.372 6.812 1.00 86.38 84 VAL A C 1
ATOM 625 O O . VAL A 1 84 ? 1.613 -3.910 7.473 1.00 86.38 84 VAL A O 1
ATOM 628 N N . VAL A 1 85 ? 0.866 -5.299 5.882 1.00 86.00 85 VAL A N 1
ATOM 629 C CA . VAL A 1 85 ? 2.154 -5.854 5.485 1.00 86.00 85 VAL A CA 1
ATOM 630 C C . VAL A 1 85 ? 2.441 -5.422 4.056 1.00 86.00 85 VAL A C 1
ATOM 632 O O . VAL A 1 85 ? 1.646 -5.678 3.149 1.00 86.00 85 VAL A O 1
ATOM 635 N N . VAL A 1 86 ? 3.602 -4.804 3.853 1.00 86.12 86 VAL A N 1
ATOM 636 C CA . VAL A 1 86 ? 4.106 -4.434 2.528 1.00 86.12 86 VAL A CA 1
ATOM 637 C C . VAL A 1 86 ? 5.002 -5.552 2.001 1.00 86.12 86 VAL A C 1
ATOM 639 O O . VAL A 1 86 ? 5.797 -6.140 2.732 1.00 86.12 86 VAL A O 1
ATOM 642 N N . SER A 1 87 ? 4.867 -5.897 0.729 1.00 83.00 87 SER A N 1
ATOM 643 C CA . SER A 1 87 ? 5.661 -6.929 0.064 1.00 83.00 87 SER A CA 1
ATOM 644 C C . SER A 1 87 ? 6.066 -6.470 -1.328 1.00 83.00 87 SER A C 1
ATOM 646 O O . SER A 1 87 ? 5.326 -5.752 -1.993 1.00 83.00 87 SER A O 1
ATOM 648 N N . HIS A 1 88 ? 7.240 -6.890 -1.791 1.00 79.75 88 HIS A N 1
ATOM 649 C CA . HIS A 1 88 ? 7.742 -6.495 -3.103 1.00 79.75 88 HIS A CA 1
ATOM 650 C C . HIS A 1 88 ? 6.845 -7.033 -4.233 1.00 79.75 88 HIS A C 1
ATOM 652 O O . HIS A 1 88 ? 6.406 -8.187 -4.201 1.00 79.75 88 HIS A O 1
ATOM 658 N N . PHE A 1 89 ? 6.563 -6.204 -5.244 1.00 75.56 89 PHE A N 1
ATOM 659 C CA . PHE A 1 89 ? 5.825 -6.634 -6.431 1.00 75.56 89 PHE A CA 1
ATOM 660 C C . PHE A 1 89 ? 6.802 -7.168 -7.474 1.00 75.56 89 PHE A C 1
ATOM 662 O O . PHE A 1 89 ? 7.395 -6.399 -8.221 1.00 75.56 89 PHE A O 1
ATOM 669 N N . GLY A 1 90 ? 6.952 -8.485 -7.567 1.00 66.62 90 GLY A N 1
ATOM 670 C CA . GLY A 1 90 ? 7.792 -9.117 -8.585 1.00 66.62 90 GLY A CA 1
ATOM 671 C C . GLY A 1 90 ? 8.662 -10.220 -8.005 1.00 66.62 90 GLY A C 1
ATOM 672 O O . GLY A 1 90 ? 8.472 -10.632 -6.863 1.00 66.62 90 GLY A O 1
ATOM 673 N N . ARG A 1 91 ? 9.605 -10.710 -8.811 1.00 63.44 91 ARG A N 1
ATOM 674 C CA . ARG A 1 91 ? 10.664 -11.610 -8.340 1.00 63.44 91 ARG A CA 1
ATOM 675 C C . ARG A 1 91 ? 11.716 -10.792 -7.599 1.00 63.44 91 ARG A C 1
ATOM 677 O O . ARG A 1 91 ? 12.003 -9.682 -8.029 1.00 63.44 91 ARG A O 1
ATOM 684 N N . ASP A 1 92 ? 12.316 -11.361 -6.556 1.00 60.84 92 ASP A N 1
ATOM 685 C CA . ASP A 1 92 ? 13.418 -10.734 -5.807 1.00 60.84 92 ASP A CA 1
ATOM 686 C C . ASP A 1 92 ? 14.602 -10.315 -6.702 1.00 60.84 92 ASP A C 1
ATOM 688 O O . ASP A 1 92 ? 15.349 -9.409 -6.356 1.00 60.84 92 ASP A O 1
ATOM 692 N N . ASP A 1 93 ? 14.735 -10.938 -7.876 1.00 57.84 93 ASP A N 1
ATOM 693 C CA . ASP A 1 93 ? 15.806 -10.694 -8.849 1.00 57.84 93 ASP A CA 1
ATOM 694 C C . ASP A 1 93 ? 15.480 -9.595 -9.885 1.00 57.84 93 ASP A C 1
ATOM 696 O O . ASP A 1 93 ? 16.341 -9.183 -10.657 1.00 57.84 93 ASP A O 1
ATOM 700 N N . VAL A 1 94 ? 14.229 -9.115 -9.940 1.00 61.78 94 VAL A N 1
ATOM 701 C CA . VAL A 1 94 ? 13.806 -8.089 -10.906 1.00 61.78 94 VAL A CA 1
ATOM 702 C C . VAL A 1 94 ? 13.501 -6.796 -10.158 1.00 61.78 94 VAL A C 1
ATOM 704 O O . VAL A 1 94 ? 12.517 -6.765 -9.413 1.00 61.78 94 VAL A O 1
ATOM 707 N N . PRO A 1 95 ? 14.275 -5.715 -10.373 1.00 63.31 95 PRO A N 1
ATOM 708 C CA . PRO A 1 95 ? 13.971 -4.432 -9.763 1.00 63.31 95 PRO A CA 1
ATOM 709 C C . PRO A 1 95 ? 12.595 -3.977 -10.244 1.00 63.31 95 PRO A C 1
ATOM 711 O O . PRO A 1 95 ? 12.339 -3.834 -11.441 1.00 63.31 95 PRO A O 1
ATOM 714 N N . SER A 1 96 ? 11.692 -3.788 -9.293 1.00 69.69 96 SER A N 1
ATOM 715 C CA . SER A 1 96 ? 10.331 -3.351 -9.549 1.00 69.69 96 SER A CA 1
ATOM 716 C C . SER A 1 96 ? 10.065 -2.111 -8.727 1.00 69.69 96 SER A C 1
ATOM 718 O O . SER A 1 96 ? 10.496 -1.997 -7.591 1.00 69.69 96 SER A O 1
ATOM 720 N N . THR A 1 97 ? 9.324 -1.171 -9.291 1.00 77.62 97 THR A N 1
ATOM 721 C CA . THR A 1 97 ? 8.911 0.053 -8.590 1.00 77.62 97 THR A CA 1
ATOM 722 C C . THR A 1 97 ? 7.528 -0.107 -7.976 1.00 77.62 97 THR A C 1
ATOM 724 O O . THR A 1 97 ? 6.820 0.864 -7.729 1.00 77.62 97 THR A O 1
ATOM 727 N N . SER A 1 98 ? 7.077 -1.347 -7.808 1.00 82.25 98 SER A N 1
ATOM 728 C CA . SER A 1 98 ? 5.735 -1.659 -7.337 1.00 82.25 98 SER A CA 1
ATOM 729 C C . SER A 1 98 ? 5.803 -2.479 -6.050 1.00 82.25 98 SER A C 1
ATOM 731 O O . SER A 1 98 ? 6.763 -3.212 -5.808 1.00 82.25 98 SER A O 1
ATOM 733 N N . CYS A 1 99 ? 4.771 -2.377 -5.221 1.00 83.50 99 CYS A N 1
ATOM 734 C CA . CYS A 1 99 ? 4.614 -3.154 -3.996 1.00 83.50 99 CYS A CA 1
ATOM 735 C C . CYS A 1 99 ? 3.170 -3.628 -3.835 1.00 83.50 99 CYS A C 1
ATOM 737 O O . CYS A 1 99 ? 2.226 -3.005 -4.320 1.00 83.50 99 CYS A O 1
ATOM 739 N N . TYR A 1 100 ? 3.021 -4.736 -3.125 1.00 85.44 100 TYR A N 1
ATOM 740 C CA . TYR A 1 100 ? 1.763 -5.213 -2.584 1.00 85.44 100 TYR A CA 1
ATOM 741 C C . TYR A 1 100 ? 1.602 -4.705 -1.158 1.00 85.44 100 TYR A C 1
ATOM 743 O O . TYR A 1 100 ? 2.523 -4.836 -0.357 1.00 85.44 100 TYR A O 1
ATOM 751 N N . ILE A 1 101 ? 0.427 -4.189 -0.829 1.00 85.75 101 ILE A N 1
ATOM 752 C CA . ILE A 1 101 ? -0.004 -3.964 0.549 1.00 85.75 101 ILE A CA 1
ATOM 753 C C . ILE A 1 101 ? -1.114 -4.964 0.826 1.00 85.75 101 ILE A C 1
ATOM 755 O O . ILE A 1 101 ? -2.044 -5.073 0.034 1.00 85.75 101 ILE A O 1
ATOM 759 N N . ARG A 1 102 ? -1.037 -5.682 1.939 1.00 84.69 102 ARG A N 1
ATOM 760 C CA . ARG A 1 102 ? -2.110 -6.560 2.423 1.00 84.69 102 ARG A CA 1
ATOM 761 C C . ARG A 1 102 ? -2.399 -6.261 3.882 1.00 84.69 102 ARG A C 1
ATOM 763 O O . ARG A 1 102 ? -1.518 -5.761 4.575 1.00 84.69 102 ARG A O 1
ATOM 770 N N . LEU A 1 103 ? -3.584 -6.612 4.361 1.00 83.69 103 LEU A N 1
ATOM 771 C CA . LEU A 1 103 ? -3.844 -6.608 5.799 1.00 83.69 103 LEU A CA 1
ATOM 772 C C . LEU A 1 103 ? -2.952 -7.638 6.494 1.00 83.69 103 LEU A C 1
ATOM 774 O O . LEU A 1 103 ? -2.610 -8.680 5.925 1.00 83.69 103 LEU A O 1
ATOM 778 N N . ASP A 1 104 ? -2.542 -7.315 7.713 1.00 83.38 104 ASP A N 1
ATOM 779 C CA . ASP A 1 104 ? -1.749 -8.215 8.534 1.00 83.38 104 ASP A CA 1
ATOM 780 C C . ASP A 1 104 ? -2.564 -9.479 8.869 1.00 83.38 104 ASP A C 1
ATOM 782 O O . ASP A 1 104 ? -3.640 -9.360 9.457 1.00 83.38 104 ASP A O 1
ATOM 786 N N . PRO A 1 105 ? -2.105 -10.683 8.479 1.00 76.25 105 PRO A N 1
ATOM 787 C CA . PRO A 1 105 ? -2.891 -11.908 8.624 1.00 76.25 105 PRO A CA 1
ATOM 788 C C . PRO A 1 105 ? -3.040 -12.365 10.080 1.00 76.25 105 PRO A C 1
ATOM 790 O O . PRO A 1 105 ? -3.997 -13.072 10.385 1.00 76.25 105 PRO A O 1
ATOM 793 N N . ASP A 1 106 ? -2.127 -11.967 10.971 1.00 78.94 106 ASP A N 1
ATOM 794 C CA . ASP A 1 106 ? -2.238 -12.223 12.410 1.00 78.94 106 ASP A CA 1
ATOM 795 C C . ASP A 1 106 ? -3.332 -11.353 13.043 1.00 78.94 106 ASP A C 1
ATOM 797 O O . ASP A 1 106 ? -4.080 -11.803 13.910 1.00 78.94 106 ASP A O 1
ATOM 801 N N . THR A 1 107 ? -3.454 -10.106 12.586 1.00 78.62 107 THR A N 1
ATOM 802 C CA . THR A 1 107 ? -4.447 -9.147 13.091 1.00 78.62 107 THR A CA 1
ATOM 803 C C . THR A 1 107 ? -5.822 -9.344 12.453 1.00 78.62 107 THR A C 1
ATOM 805 O O . THR A 1 107 ? -6.847 -9.210 13.121 1.00 78.62 107 THR A O 1
ATOM 808 N N . TYR A 1 108 ? -5.851 -9.685 11.166 1.00 75.94 108 TYR A N 1
ATOM 809 C CA . TYR A 1 108 ? -7.061 -9.896 10.376 1.00 75.94 108 TYR A CA 1
ATOM 810 C C . TYR A 1 108 ? -7.051 -11.311 9.780 1.00 75.94 108 TYR A C 1
ATOM 812 O O . TYR A 1 108 ? -6.853 -11.478 8.571 1.00 75.94 108 TYR A O 1
ATOM 820 N N . PRO A 1 109 ? -7.246 -12.353 10.612 1.00 70.31 109 PRO A N 1
ATOM 821 C CA . PRO A 1 109 ? -7.252 -13.729 10.143 1.00 70.31 109 PRO A CA 1
ATOM 822 C C . PRO A 1 109 ? -8.413 -13.943 9.174 1.00 70.31 109 PRO A C 1
ATOM 824 O O . PRO A 1 109 ? -9.584 -13.731 9.500 1.00 70.31 109 PRO A O 1
ATOM 827 N N . ARG A 1 110 ? -8.087 -14.373 7.955 1.00 64.69 110 ARG A N 1
ATOM 828 C CA . ARG A 1 110 ? -9.087 -14.604 6.918 1.00 64.69 110 ARG A CA 1
ATOM 829 C C . ARG A 1 110 ? -9.777 -15.942 7.161 1.00 64.69 110 ARG A C 1
ATOM 831 O O . ARG A 1 110 ? -9.161 -16.995 7.004 1.00 64.69 110 ARG A O 1
ATOM 838 N N . SER A 1 111 ? -11.058 -15.903 7.516 1.00 66.62 111 SER A N 1
ATOM 839 C CA . SER A 1 111 ? -11.909 -17.093 7.453 1.00 66.62 111 SER A CA 1
ATOM 840 C C . SER A 1 111 ? -12.481 -17.230 6.038 1.00 66.62 111 SER A C 1
ATOM 842 O O . SER A 1 111 ? -12.744 -16.213 5.399 1.00 66.62 111 SER A O 1
ATOM 844 N N . PRO A 1 112 ? -12.698 -18.453 5.529 1.00 65.38 112 PRO A N 1
ATOM 845 C CA . PRO A 1 112 ? -13.254 -18.672 4.189 1.00 65.38 112 PRO A CA 1
ATOM 846 C C . PRO A 1 112 ? -14.667 -18.090 4.007 1.00 65.38 112 PRO A C 1
ATOM 848 O O . PRO A 1 112 ? -15.075 -17.844 2.878 1.00 65.38 112 PRO A O 1
ATOM 851 N N . ASP A 1 113 ? -15.376 -17.848 5.111 1.00 64.44 113 ASP A N 1
ATOM 852 C CA . ASP A 1 113 ? -16.713 -17.243 5.155 1.00 64.44 113 ASP A CA 1
ATOM 853 C C . ASP A 1 113 ? -16.679 -15.724 5.420 1.00 64.44 113 ASP A C 1
ATOM 855 O O . ASP A 1 113 ? -17.708 -15.056 5.419 1.00 64.44 113 ASP A O 1
ATOM 859 N N . SER A 1 114 ? -15.499 -15.155 5.693 1.00 63.34 114 SER A N 1
ATOM 860 C CA . SER A 1 114 ? -15.371 -13.728 5.985 1.00 63.34 114 SER A CA 1
ATOM 861 C C . SER A 1 114 ? -15.237 -12.918 4.706 1.00 63.34 114 SER A C 1
ATOM 863 O O . SER A 1 114 ? -14.387 -13.195 3.858 1.00 63.34 114 SER A O 1
ATOM 865 N N . GLU A 1 115 ? -16.042 -11.863 4.613 1.00 64.75 115 GLU A N 1
ATOM 866 C CA . GLU A 1 115 ? -15.919 -10.863 3.561 1.00 64.75 115 GLU A CA 1
ATOM 867 C C . GLU A 1 115 ? -14.511 -10.235 3.616 1.00 64.75 115 GLU A C 1
ATOM 869 O O . GLU A 1 115 ? -14.029 -9.903 4.711 1.00 64.75 115 GLU A O 1
ATOM 874 N N . PRO A 1 116 ? -13.799 -10.112 2.478 1.00 67.69 116 PRO A N 1
ATOM 875 C CA . PRO A 1 116 ? -12.504 -9.452 2.466 1.00 67.69 116 PRO A CA 1
ATOM 876 C C . PRO A 1 116 ? -12.684 -8.021 2.966 1.00 67.69 116 PRO A C 1
ATOM 878 O O . PRO A 1 116 ? -13.550 -7.294 2.485 1.00 67.69 116 PRO A O 1
ATOM 881 N N . ARG A 1 117 ? -11.856 -7.609 3.930 1.00 76.50 117 ARG A N 1
ATOM 882 C CA . ARG A 1 117 ? -11.876 -6.259 4.514 1.00 76.50 117 ARG A CA 1
ATOM 883 C C . ARG A 1 117 ? -11.233 -5.238 3.574 1.00 76.50 117 ARG A C 1
ATOM 885 O O . ARG A 1 117 ? -10.281 -4.541 3.924 1.00 76.50 117 ARG A O 1
ATOM 892 N N . VAL A 1 118 ? -11.739 -5.204 2.341 1.00 75.56 118 VAL A N 1
ATOM 893 C CA . VAL A 1 118 ? -11.329 -4.284 1.276 1.00 75.56 118 VAL A CA 1
ATOM 894 C C . VAL A 1 118 ? -11.516 -2.843 1.740 1.00 75.56 118 VAL A C 1
ATOM 896 O O . VAL A 1 118 ? -10.686 -2.005 1.412 1.00 75.56 118 VAL A O 1
ATOM 899 N N . ASP A 1 119 ? -12.520 -2.588 2.588 1.00 79.69 119 ASP A N 1
ATOM 900 C CA . ASP A 1 119 ? -12.783 -1.295 3.224 1.00 79.69 119 ASP A CA 1
ATOM 901 C C . ASP A 1 119 ? -11.527 -0.697 3.876 1.00 79.69 119 ASP A C 1
ATOM 903 O O . ASP A 1 119 ? -11.195 0.469 3.663 1.00 79.69 119 ASP A O 1
ATOM 907 N N . LEU A 1 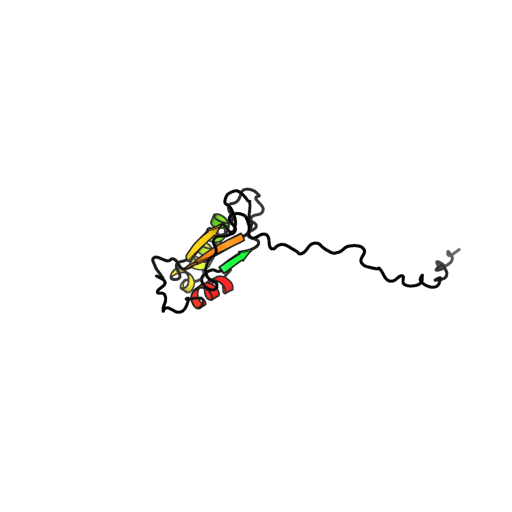120 ? -10.771 -1.518 4.608 1.00 81.31 120 LEU A N 1
ATOM 908 C CA . LEU A 1 120 ? -9.557 -1.089 5.303 1.00 81.31 120 LEU A CA 1
ATOM 909 C C . LEU A 1 120 ? -8.394 -0.828 4.336 1.00 81.31 120 LEU A C 1
ATOM 911 O O . LEU A 1 120 ? -7.556 0.042 4.579 1.00 81.31 120 LEU A O 1
ATOM 915 N N . LEU A 1 121 ? -8.336 -1.565 3.226 1.00 81.56 121 LEU A N 1
ATOM 916 C CA . LEU A 1 121 ? -7.350 -1.333 2.169 1.00 81.56 121 LEU A CA 1
ATOM 917 C C . LEU A 1 121 ? -7.689 -0.082 1.345 1.00 81.56 121 LEU A C 1
ATOM 919 O O . LEU A 1 121 ? -6.775 0.633 0.936 1.00 81.56 121 LEU A O 1
ATOM 923 N N . GLU A 1 122 ? -8.971 0.232 1.146 1.00 81.69 122 GLU A N 1
ATOM 924 C CA . GLU A 1 122 ? -9.417 1.469 0.491 1.00 81.69 122 GLU A CA 1
ATOM 925 C C . GLU A 1 122 ? -9.073 2.716 1.312 1.00 81.69 122 GLU A C 1
ATOM 927 O O . GLU A 1 122 ? -8.753 3.770 0.753 1.00 81.69 122 GLU A O 1
ATOM 932 N N . TRP A 1 123 ? -9.068 2.604 2.642 1.00 82.25 123 TRP A N 1
ATOM 933 C CA . TRP A 1 123 ? -8.622 3.693 3.512 1.00 82.25 123 TRP A CA 1
ATOM 934 C C . TRP A 1 123 ? -7.148 4.028 3.285 1.00 82.25 123 TRP A C 1
ATOM 936 O O . TRP A 1 123 ? -6.795 5.205 3.182 1.00 82.25 123 TRP A O 1
ATOM 946 N N . TRP A 1 124 ? -6.305 3.001 3.142 1.00 83.56 124 TRP A N 1
ATOM 947 C CA . TRP A 1 124 ? -4.904 3.161 2.759 1.00 83.56 124 TR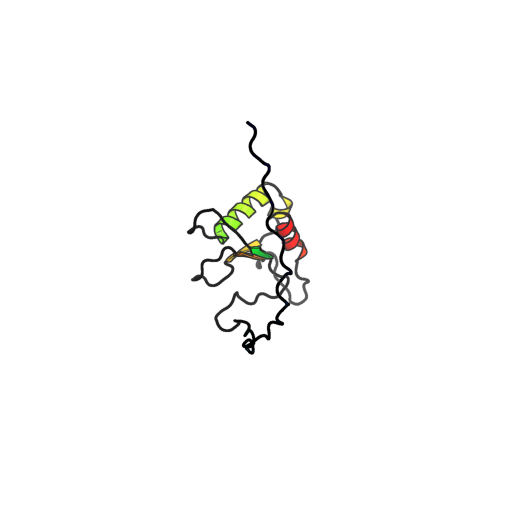P A CA 1
ATOM 948 C C . TRP A 1 124 ? -4.749 3.686 1.330 1.00 83.56 124 TRP A C 1
ATOM 950 O O . TRP A 1 124 ? -3.950 4.591 1.116 1.00 83.56 124 TRP A O 1
ATOM 960 N N . LEU A 1 125 ? -5.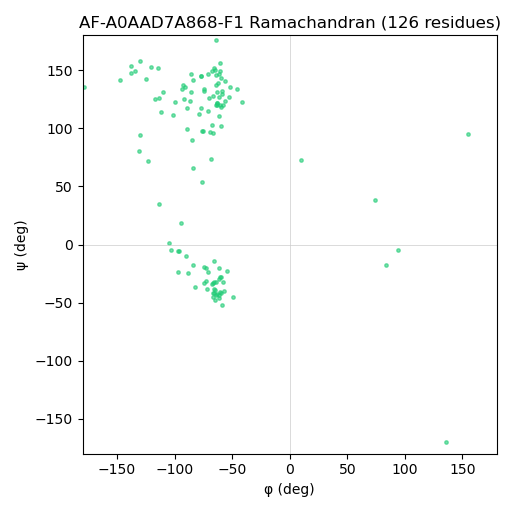545 3.198 0.371 1.00 82.56 125 LEU A N 1
ATOM 961 C CA . LEU A 1 125 ? -5.550 3.707 -1.007 1.00 82.56 125 LEU A CA 1
ATOM 962 C C . LEU A 1 125 ? -5.851 5.207 -1.074 1.00 82.56 125 LEU A C 1
ATOM 964 O O . LEU A 1 125 ? -5.251 5.915 -1.867 1.00 82.56 125 LEU A O 1
ATOM 968 N N . THR A 1 126 ? -6.777 5.689 -0.248 1.00 83.19 126 THR A N 1
ATOM 969 C CA . THR A 1 126 ? -7.157 7.111 -0.212 1.00 83.19 126 THR A CA 1
ATOM 970 C C . THR A 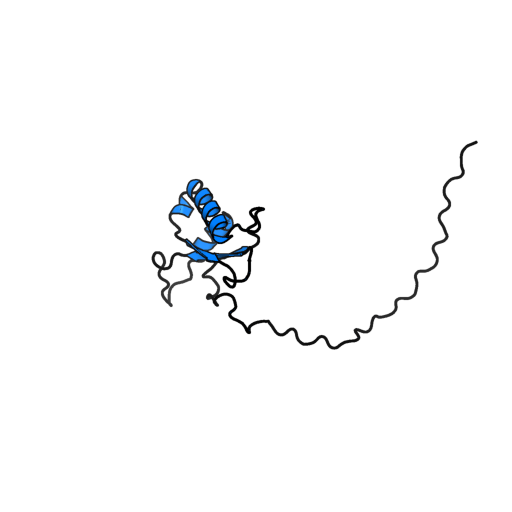1 126 ? -6.069 7.985 0.423 1.00 83.19 126 THR A C 1
ATOM 972 O O . THR A 1 126 ? -6.076 9.204 0.263 1.00 83.19 126 THR A O 1
ATOM 975 N N . ALA A 1 127 ? -5.173 7.392 1.211 1.00 81.06 127 ALA A N 1
ATOM 976 C CA . ALA A 1 127 ? -4.144 8.113 1.950 1.00 81.06 127 ALA A CA 1
ATOM 977 C C . ALA A 1 127 ? -2.779 8.150 1.246 1.00 81.06 127 ALA A C 1
ATOM 979 O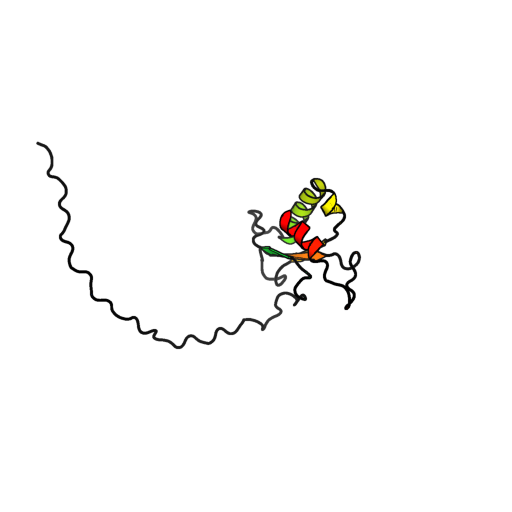 O . ALA A 1 127 ? -1.980 9.032 1.562 1.00 81.06 127 ALA A O 1
ATOM 980 N N . LEU A 1 128 ? -2.524 7.187 0.356 1.00 78.56 128 LEU A N 1
ATOM 981 C CA . LEU A 1 128 ? -1.300 7.021 -0.435 1.00 78.56 128 LEU A CA 1
ATOM 982 C C . LEU A 1 128 ? -1.350 7.823 -1.739 1.00 78.56 128 LEU A C 1
ATOM 984 O O . LEU A 1 128 ? -0.282 8.360 -2.108 1.00 78.56 128 LEU A O 1
#